Protein AF-A0ABD6T4D5-F1 (afdb_monomer)

Organism: NCBI:txid64104

Nearest PDB structures (foldseek):
  5jlt-assembly3_D  TM=6.884E-01  e=4.272E+00  Tequatrovirus T4
  6ajn-assembly1_A  TM=5.192E-01  e=4.005E+00  Escherichia coli
  6gts-assembly1_A-2  TM=5.313E-01  e=5.187E+00  Escherichia coli
  5xun-assembly1_A  TM=4.886E-01  e=4.862E+00  Klebsiella pneumoniae
  6ajn-assembly1_B  TM=5.130E-01  e=9.281E+00  Escherichia coli

Radius of gyration: 12.25 Å; Cα contacts (8 Å, |Δi|>4): 66; chains: 1; bounding box: 28×28×26 Å

Sequence (58 aa):
MKEFLKNYVLTVGSMKECDVVEGTISESLTGYIVLLIDGMGEILLLETQLWKSRSVNS

Foldseek 3Di:
DVCCCCPPPQVQWDKDKDQDPVVVVVLVVVAWDWDDDPPDNIIITTHCPSVVVDDPPD

Mean predicted aligned error: 7.98 Å

pLDDT: mean 75.07, std 11.69, range [40.31, 88.12]

Secondary structure (DSSP, 8-state):
-HHHIIIIISTTS-EEEES-HHHHHHHHHTTEEEE--TT-SSEEEEE-GGGGG-----

Solvent-accessible surface area (backbone atoms only — not comparable to full-atom values): 3625 Å² total; per-residue (Å²): 108,69,65,51,43,52,72,70,70,44,67,69,36,61,75,49,78,42,88,48,72,77,68,47,56,63,42,45,75,75,48,28,48,78,46,84,50,92,99,53,89,57,35,38,35,35,40,46,77,55,53,72,77,62,66,83,83,122

Structure (mmCIF, N/CA/C/O backbone):
data_AF-A0ABD6T4D5-F1
#
_entry.id   AF-A0ABD6T4D5-F1
#
loop_
_atom_site.group_PDB
_atom_site.id
_atom_site.type_symbol
_atom_site.label_atom_id
_atom_site.label_alt_id
_atom_site.label_comp_id
_atom_site.label_asym_id
_atom_site.label_entity_id
_atom_site.label_seq_id
_atom_site.pdbx_PDB_ins_code
_atom_site.Cartn_x
_atom_site.Cartn_y
_atom_site.Cartn_z
_atom_site.occupancy
_atom_site.B_iso_or_equiv
_atom_site.auth_seq_id
_atom_site.auth_comp_id
_atom_site.auth_asym_id
_atom_site.auth_atom_id
_atom_site.pdbx_PDB_model_num
ATOM 1 N N . MET A 1 1 ? -5.615 -2.994 -15.249 1.00 71.50 1 MET A N 1
ATOM 2 C CA . MET A 1 1 ? -5.256 -3.958 -14.182 1.00 71.50 1 MET A CA 1
ATOM 3 C C . MET A 1 1 ? -5.458 -3.366 -12.790 1.00 71.50 1 MET A C 1
ATOM 5 O O . MET A 1 1 ? -6.205 -3.930 -12.008 1.00 71.50 1 MET A O 1
ATOM 9 N N . LYS A 1 2 ? -4.890 -2.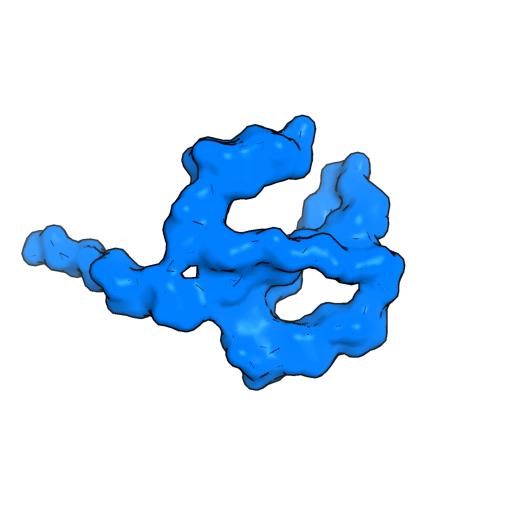191 -12.504 1.00 70.00 2 LYS A N 1
ATOM 10 C CA . LYS A 1 2 ? -5.077 -1.437 -11.250 1.00 70.00 2 LYS A CA 1
ATOM 11 C C . LYS A 1 2 ? -6.539 -1.276 -10.799 1.00 70.00 2 LYS A C 1
ATOM 13 O O . LYS A 1 2 ? -6.892 -1.697 -9.705 1.00 70.00 2 LYS A O 1
ATOM 18 N N . GLU A 1 3 ? -7.400 -0.768 -11.681 1.00 77.62 3 GLU A N 1
ATOM 19 C CA . GLU A 1 3 ? -8.848 -0.634 -11.433 1.00 77.62 3 GLU A CA 1
ATOM 20 C C . GLU A 1 3 ? -9.529 -1.978 -11.142 1.00 77.62 3 GLU A C 1
ATOM 22 O O . GLU A 1 3 ? -10.448 -2.054 -10.337 1.00 77.62 3 GLU A O 1
ATOM 27 N N . PHE A 1 4 ? -9.061 -3.064 -11.763 1.00 78.81 4 PHE A N 1
ATOM 28 C CA . PHE A 1 4 ? -9.607 -4.397 -11.519 1.00 78.81 4 PHE A CA 1
ATOM 29 C C . PHE A 1 4 ? -9.263 -4.884 -10.105 1.00 78.81 4 PHE A C 1
ATOM 31 O O . PHE A 1 4 ? -10.130 -5.366 -9.380 1.00 78.81 4 PHE A O 1
ATOM 38 N N . LEU A 1 5 ? -8.013 -4.687 -9.680 1.00 76.12 5 LEU A N 1
ATOM 39 C CA . LEU A 1 5 ? -7.573 -5.037 -8.331 1.00 76.12 5 LEU A CA 1
ATOM 40 C C . LEU A 1 5 ? -8.319 -4.227 -7.269 1.00 76.12 5 LEU A C 1
ATOM 42 O O . LEU A 1 5 ? -8.820 -4.814 -6.314 1.00 76.12 5 LEU A O 1
ATOM 46 N N . LYS A 1 6 ? -8.458 -2.911 -7.468 1.00 74.88 6 LYS A N 1
ATOM 47 C CA . LYS A 1 6 ? -9.203 -2.025 -6.561 1.00 74.88 6 LYS A CA 1
ATOM 48 C C . LYS A 1 6 ? -10.688 -2.375 -6.477 1.00 74.88 6 LYS A C 1
ATOM 50 O O . LYS A 1 6 ? -11.218 -2.527 -5.382 1.00 74.88 6 LYS A O 1
ATOM 55 N N . ASN A 1 7 ? -11.347 -2.534 -7.624 1.00 76.25 7 ASN A N 1
ATOM 56 C CA . ASN A 1 7 ? -12.808 -2.592 -7.682 1.00 76.25 7 ASN A CA 1
ATOM 57 C C . ASN A 1 7 ? -13.380 -4.011 -7.571 1.00 76.25 7 ASN A C 1
ATOM 59 O O . ASN A 1 7 ? -14.571 -4.149 -7.308 1.00 76.25 7 ASN A O 1
ATOM 63 N N . TYR A 1 8 ? -12.569 -5.059 -7.766 1.00 71.25 8 TYR A N 1
ATOM 64 C CA . TYR A 1 8 ? -13.070 -6.440 -7.804 1.00 71.25 8 TYR A CA 1
ATOM 65 C C . TYR A 1 8 ? -12.331 -7.418 -6.884 1.00 71.25 8 TYR A C 1
ATOM 67 O O . TYR A 1 8 ? -12.944 -8.387 -6.443 1.00 71.25 8 TYR A O 1
ATOM 75 N N . VAL A 1 9 ? -11.051 -7.192 -6.568 1.00 70.94 9 VAL A N 1
ATOM 76 C CA . VAL A 1 9 ? -10.239 -8.149 -5.783 1.00 70.94 9 VAL A CA 1
ATOM 77 C C . VAL A 1 9 ? -10.033 -7.681 -4.342 1.00 70.94 9 VAL A C 1
ATOM 79 O O . VAL A 1 9 ? -10.177 -8.465 -3.408 1.00 70.94 9 VAL A O 1
ATOM 82 N N . LEU A 1 10 ? -9.730 -6.397 -4.151 1.00 73.19 10 LEU A N 1
ATOM 83 C CA . LEU A 1 10 ? -9.369 -5.794 -2.865 1.00 73.19 10 LEU A CA 1
ATOM 84 C C . LEU A 1 10 ? -10.434 -4.795 -2.389 1.00 73.19 10 LEU A C 1
ATOM 86 O O . LEU A 1 10 ? -10.122 -3.755 -1.823 1.00 73.19 10 LEU A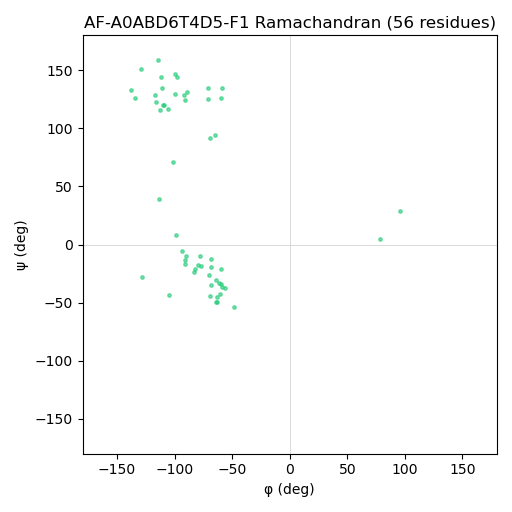 O 1
ATOM 90 N N . THR A 1 11 ? -11.708 -5.135 -2.594 1.00 67.06 11 THR A N 1
ATOM 91 C CA . THR A 1 11 ? -12.873 -4.269 -2.323 1.00 67.06 11 THR A CA 1
ATOM 92 C C . THR A 1 11 ? -13.137 -3.991 -0.842 1.00 67.06 11 THR A C 1
ATOM 94 O O . THR A 1 11 ? -13.947 -3.131 -0.508 1.00 67.06 11 TH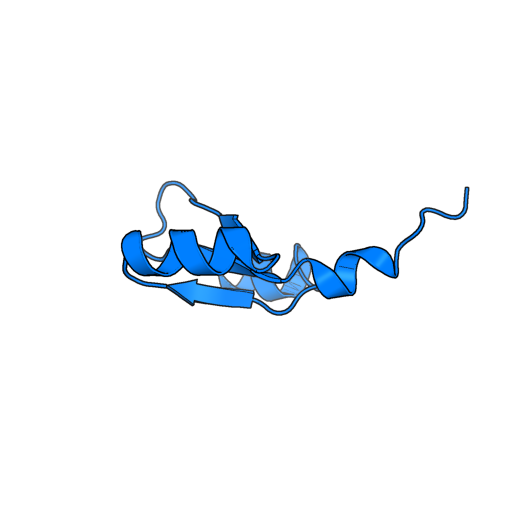R A O 1
ATOM 97 N N . VAL A 1 12 ? -12.484 -4.734 0.054 1.00 62.19 12 VAL A N 1
ATOM 98 C CA . VAL A 1 12 ? -12.706 -4.685 1.509 1.00 62.19 12 VAL A CA 1
ATOM 99 C C . VAL A 1 12 ? -11.770 -3.725 2.248 1.00 62.19 12 VAL A C 1
ATOM 101 O O . VAL A 1 12 ? -11.933 -3.544 3.452 1.00 62.19 12 VAL A O 1
ATOM 104 N N . GLY A 1 13 ? -10.795 -3.123 1.562 1.00 68.31 13 GLY A N 1
ATOM 105 C CA . GLY A 1 13 ? -9.810 -2.221 2.160 1.00 68.31 13 GLY A CA 1
ATOM 106 C C . GLY A 1 13 ? -9.699 -0.904 1.399 1.00 68.31 13 GLY A C 1
ATOM 107 O O . GLY A 1 13 ? -9.928 -0.852 0.191 1.00 68.31 13 GLY A O 1
ATOM 108 N N . SER A 1 14 ? -9.333 0.171 2.101 1.00 75.69 14 SER A N 1
ATOM 109 C CA . SER A 1 14 ? -8.931 1.409 1.434 1.00 75.69 14 SER A CA 1
ATOM 110 C C . SER A 1 14 ? -7.568 1.184 0.769 1.00 75.69 14 SER A C 1
ATOM 112 O O . SER A 1 14 ? -6.678 0.558 1.354 1.00 75.69 14 SER A O 1
ATOM 114 N N . MET A 1 15 ? -7.420 1.634 -0.480 1.00 80.12 15 MET A N 1
ATOM 115 C CA . MET A 1 15 ? -6.171 1.493 -1.224 1.00 80.12 15 MET A CA 1
ATOM 116 C C . MET A 1 15 ? -5.592 2.860 -1.554 1.00 80.12 15 MET A C 1
ATOM 118 O O . MET A 1 15 ? -6.272 3.708 -2.136 1.00 80.12 15 MET A O 1
ATOM 122 N N . LYS A 1 16 ? -4.318 3.038 -1.220 1.00 83.25 16 LYS A N 1
ATOM 123 C CA . LYS A 1 16 ? -3.529 4.224 -1.539 1.00 83.25 16 LYS A CA 1
ATOM 124 C C . LYS A 1 16 ? -2.407 3.853 -2.497 1.00 83.25 16 LYS A C 1
ATOM 126 O O . LYS A 1 16 ? -2.018 2.691 -2.602 1.00 83.25 16 LYS A O 1
ATOM 131 N N . GLU A 1 17 ? -1.901 4.852 -3.195 1.00 86.19 17 GLU A N 1
ATOM 132 C CA . GLU A 1 17 ? -0.792 4.711 -4.131 1.00 86.19 17 GLU A CA 1
ATOM 133 C C . GLU A 1 17 ? 0.416 5.443 -3.574 1.00 86.19 17 GLU A C 1
ATOM 135 O O . GLU A 1 17 ? 0.275 6.485 -2.929 1.00 86.19 17 GLU A O 1
ATOM 140 N N . CYS A 1 18 ? 1.592 4.880 -3.805 1.00 83.31 18 CYS A N 1
ATOM 141 C CA . CYS A 1 18 ? 2.845 5.499 -3.430 1.00 83.31 18 CYS A CA 1
ATOM 142 C C . CYS A 1 18 ? 3.857 5.322 -4.560 1.00 83.31 18 CYS A C 1
ATOM 144 O O . CYS A 1 18 ? 4.041 4.218 -5.074 1.00 83.31 18 CYS A O 1
ATOM 146 N N . ASP A 1 19 ? 4.526 6.415 -4.911 1.00 80.25 19 ASP A N 1
ATOM 147 C CA . ASP A 1 19 ? 5.511 6.441 -5.994 1.00 80.25 19 ASP A CA 1
ATOM 148 C C . ASP A 1 19 ? 6.934 6.133 -5.497 1.00 80.25 19 ASP A C 1
ATOM 150 O O . ASP A 1 19 ? 7.850 5.952 -6.296 1.00 80.25 19 ASP A O 1
ATOM 154 N N . VAL A 1 20 ? 7.146 6.087 -4.173 1.00 81.81 20 VAL A N 1
ATOM 155 C CA . VAL A 1 20 ? 8.481 5.973 -3.567 1.00 81.81 20 VAL A CA 1
ATOM 156 C C . VAL A 1 20 ? 8.491 4.934 -2.452 1.00 81.81 20 VAL A C 1
ATOM 158 O O . VAL A 1 20 ? 7.735 5.023 -1.488 1.00 81.81 20 VAL A O 1
ATOM 161 N N . VAL A 1 21 ? 9.417 3.976 -2.545 1.00 78.00 21 VAL A N 1
ATOM 162 C CA . VAL A 1 21 ? 9.563 2.866 -1.586 1.00 78.00 21 VAL A CA 1
ATOM 163 C C . VAL A 1 21 ? 9.758 3.357 -0.147 1.00 78.00 21 VAL A C 1
ATOM 165 O O . VAL A 1 21 ? 9.195 2.773 0.774 1.00 78.00 21 VAL A O 1
ATOM 168 N N . GLU A 1 22 ? 10.489 4.450 0.074 1.00 81.06 22 GLU A N 1
ATOM 169 C CA . GLU A 1 22 ? 10.726 4.989 1.423 1.00 81.06 22 GLU A CA 1
ATOM 170 C C . GLU A 1 22 ? 9.426 5.353 2.157 1.00 81.06 22 GLU A C 1
ATOM 172 O O . GLU A 1 22 ? 9.304 5.076 3.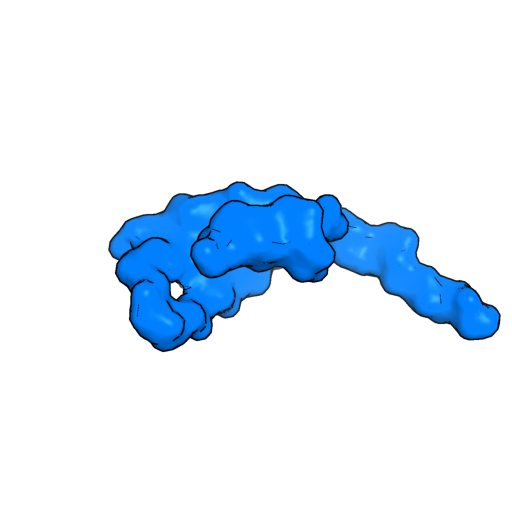350 1.00 81.06 22 GLU A O 1
ATOM 177 N N . GLY A 1 23 ? 8.414 5.867 1.446 1.00 72.19 23 GLY A N 1
ATOM 178 C CA . GLY A 1 23 ? 7.099 6.167 2.024 1.00 72.19 23 GLY A CA 1
ATOM 179 C C . GLY A 1 23 ? 6.307 4.919 2.429 1.00 72.19 23 GLY A C 1
ATOM 180 O O . GLY A 1 23 ? 5.413 4.991 3.268 1.00 72.19 23 GLY A O 1
ATOM 181 N N . THR A 1 24 ? 6.656 3.753 1.882 1.00 80.81 24 THR A N 1
ATOM 182 C CA . THR A 1 24 ? 5.936 2.494 2.130 1.00 80.81 24 THR A CA 1
ATOM 183 C C . THR A 1 24 ? 6.370 1.794 3.413 1.00 80.81 24 THR A C 1
ATOM 185 O O . THR A 1 24 ? 5.580 1.056 4.000 1.00 80.81 24 THR A O 1
ATOM 188 N N . ILE A 1 25 ? 7.591 2.057 3.897 1.00 81.75 25 ILE A N 1
ATOM 189 C CA . ILE A 1 25 ? 8.113 1.449 5.129 1.00 81.75 25 ILE A CA 1
ATOM 190 C C . ILE A 1 25 ? 7.279 1.909 6.324 1.00 81.75 25 ILE A C 1
ATOM 192 O O . ILE A 1 25 ? 6.793 1.079 7.089 1.00 81.75 25 ILE A O 1
ATOM 196 N N . SER A 1 26 ? 7.055 3.218 6.457 1.00 79.69 26 SER A N 1
ATOM 197 C CA . SER A 1 26 ? 6.236 3.777 7.534 1.00 79.69 26 SER A CA 1
ATOM 198 C C . SER A 1 26 ? 4.801 3.252 7.494 1.00 79.69 26 SER A C 1
ATOM 200 O O . SER A 1 26 ? 4.277 2.857 8.530 1.00 79.69 26 SER A O 1
ATOM 202 N N . GLU A 1 27 ? 4.195 3.165 6.308 1.00 79.56 27 GLU A N 1
ATOM 203 C CA . 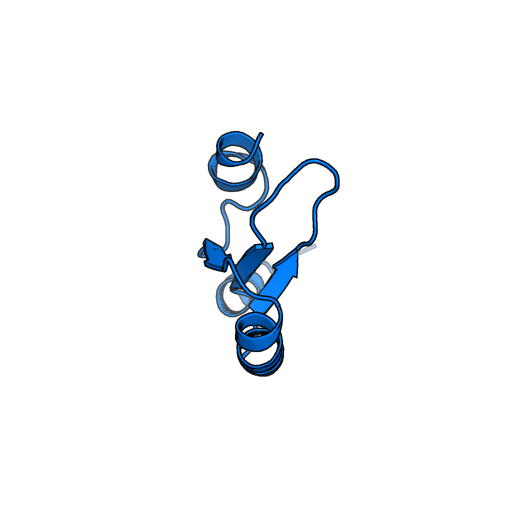GLU A 1 27 ? 2.824 2.661 6.149 1.00 79.56 27 GLU A CA 1
ATOM 204 C C . GLU A 1 27 ? 2.723 1.154 6.463 1.00 79.56 27 GLU A C 1
ATOM 206 O O . GLU A 1 27 ? 1.756 0.701 7.079 1.00 79.56 27 GLU A O 1
ATOM 211 N N . SER A 1 28 ? 3.753 0.363 6.139 1.00 76.44 28 SER A N 1
ATOM 212 C CA . SER A 1 28 ? 3.790 -1.063 6.503 1.00 76.44 28 SER A CA 1
ATOM 213 C C . SER A 1 28 ? 3.759 -1.287 8.021 1.00 76.44 28 SER A C 1
ATOM 215 O O . SER A 1 28 ? 3.147 -2.238 8.508 1.00 76.44 28 SER A O 1
ATOM 217 N N . LEU A 1 29 ? 4.357 -0.366 8.784 1.00 80.44 29 LEU A N 1
ATOM 218 C CA . LEU A 1 29 ? 4.397 -0.409 10.246 1.00 80.44 29 LEU A CA 1
ATOM 219 C C . LEU A 1 29 ? 3.090 0.080 10.894 1.00 80.44 29 LEU A C 1
ATOM 221 O O . LEU A 1 29 ? 2.843 -0.221 12.061 1.00 80.44 29 LEU A O 1
ATOM 225 N N . THR A 1 30 ? 2.241 0.807 10.160 1.00 79.31 30 THR A N 1
ATOM 226 C CA . THR A 1 30 ? 0.964 1.356 10.656 1.00 79.31 30 THR A CA 1
ATOM 227 C C . THR A 1 30 ? -0.252 0.508 10.280 1.00 79.31 30 THR A C 1
ATOM 229 O O . THR A 1 30 ? -1.393 0.890 10.552 1.00 79.31 30 THR A O 1
ATOM 232 N N . GLY A 1 31 ? -0.028 -0.685 9.722 1.00 78.31 31 GLY A N 1
ATOM 233 C CA . GLY A 1 31 ? -1.093 -1.629 9.393 1.00 78.31 31 GLY A CA 1
ATOM 234 C C . GLY A 1 31 ? -1.562 -1.553 7.944 1.00 78.31 31 GLY A C 1
ATOM 235 O O . GLY A 1 31 ? -2.715 -1.891 7.663 1.00 78.31 31 GLY A O 1
ATOM 236 N N . TYR A 1 32 ? -0.687 -1.150 7.024 1.00 84.69 32 TYR A N 1
ATOM 237 C CA . TYR A 1 32 ? -0.895 -1.336 5.591 1.00 84.69 32 TYR A CA 1
ATOM 238 C C . TYR A 1 32 ? -0.121 -2.556 5.081 1.00 84.69 32 TYR A C 1
ATOM 240 O O . TYR A 1 32 ? 0.971 -2.870 5.548 1.00 84.69 32 TYR A O 1
ATOM 248 N N . ILE A 1 33 ? -0.681 -3.245 4.090 1.00 85.12 33 ILE A N 1
ATOM 249 C CA . ILE A 1 33 ? 0.030 -4.225 3.267 1.00 85.12 33 ILE A CA 1
ATOM 250 C C . ILE A 1 33 ? 0.574 -3.499 2.043 1.00 85.12 33 ILE A C 1
ATOM 252 O O . ILE A 1 33 ? -0.171 -2.818 1.339 1.00 85.12 33 ILE A O 1
ATOM 256 N N . VAL A 1 34 ? 1.865 -3.678 1.782 1.00 87.81 34 VAL A N 1
ATOM 257 C CA . VAL A 1 34 ? 2.539 -3.147 0.595 1.00 87.81 34 VAL A CA 1
ATOM 258 C C . VAL A 1 34 ? 2.482 -4.195 -0.515 1.00 87.81 34 VAL A C 1
ATOM 260 O O . VAL A 1 34 ? 2.915 -5.331 -0.326 1.00 87.81 34 VAL A O 1
ATOM 263 N N . LEU A 1 35 ? 1.943 -3.822 -1.671 1.00 86.38 35 LEU A N 1
ATOM 264 C CA . LEU A 1 35 ? 1.813 -4.673 -2.850 1.00 86.38 35 LEU A CA 1
ATOM 265 C C . LEU A 1 35 ? 2.728 -4.142 -3.954 1.00 86.38 35 LEU A C 1
ATOM 267 O O . LEU A 1 35 ? 2.525 -3.044 -4.475 1.00 86.38 35 LEU A O 1
ATOM 271 N N . LEU A 1 36 ? 3.714 -4.958 -4.320 1.00 88.12 36 LEU A N 1
ATOM 272 C CA . LEU A 1 36 ? 4.596 -4.736 -5.461 1.00 88.12 36 LEU A CA 1
ATOM 273 C C . LEU A 1 36 ? 4.177 -5.703 -6.565 1.00 88.12 36 LEU A C 1
ATOM 275 O O . LEU A 1 36 ? 4.216 -6.919 -6.373 1.00 88.12 36 LEU A O 1
ATOM 279 N N . ILE A 1 37 ? 3.723 -5.162 -7.693 1.00 85.19 37 ILE A N 1
ATOM 280 C CA . ILE A 1 37 ? 3.178 -5.947 -8.801 1.00 85.19 37 ILE A CA 1
ATOM 281 C C . ILE A 1 37 ? 4.080 -5.746 -10.007 1.00 85.19 37 ILE A C 1
ATOM 283 O O . ILE A 1 37 ? 4.281 -4.620 -10.457 1.00 85.19 37 ILE A O 1
ATOM 287 N N . ASP A 1 38 ? 4.609 -6.847 -10.533 1.00 83.44 38 ASP A N 1
ATOM 288 C CA . ASP A 1 38 ? 5.431 -6.806 -11.737 1.00 83.44 38 ASP A CA 1
ATOM 289 C C . ASP A 1 38 ? 4.644 -6.209 -12.919 1.00 83.44 38 ASP A C 1
ATOM 291 O O . ASP A 1 38 ? 3.468 -6.519 -13.132 1.00 83.44 38 ASP A O 1
ATOM 295 N N . GLY A 1 39 ? 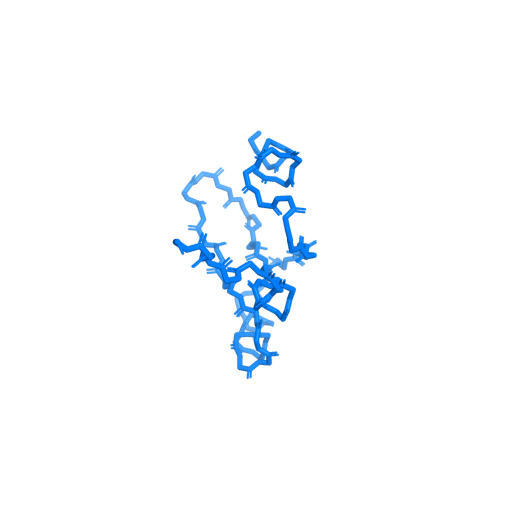5.283 -5.305 -13.659 1.00 85.19 39 GLY A N 1
ATOM 296 C CA . GLY A 1 39 ? 4.652 -4.525 -14.726 1.00 85.19 39 GLY A CA 1
ATOM 297 C C . GLY A 1 39 ? 3.792 -3.335 -14.269 1.00 85.19 39 GLY A C 1
ATOM 298 O O . GLY A 1 39 ? 3.180 -2.690 -15.123 1.00 85.19 39 GLY A O 1
ATOM 299 N N . MET A 1 40 ? 3.741 -3.011 -12.971 1.00 82.75 40 MET A N 1
ATOM 300 C CA . MET A 1 40 ? 3.151 -1.766 -12.456 1.00 82.75 40 MET A CA 1
ATOM 301 C C . MET A 1 40 ? 4.238 -0.841 -11.899 1.00 82.75 40 MET A C 1
ATOM 303 O O . MET A 1 40 ? 5.140 -1.289 -11.195 1.00 82.75 40 MET A O 1
ATOM 307 N N . GLY A 1 41 ? 4.163 0.448 -12.245 1.00 83.50 41 GLY A N 1
ATOM 308 C CA . GLY A 1 41 ? 5.133 1.451 -11.792 1.00 83.50 41 GLY A CA 1
ATOM 309 C C . GLY A 1 41 ? 4.828 1.989 -10.395 1.00 83.50 41 GLY A C 1
ATOM 310 O O . GLY A 1 41 ? 5.715 2.511 -9.730 1.00 83.50 41 GLY A O 1
ATOM 311 N N . GLU A 1 42 ? 3.580 1.850 -9.953 1.00 85.75 42 GLU A N 1
ATOM 312 C CA . GLU A 1 42 ? 3.103 2.351 -8.671 1.00 85.75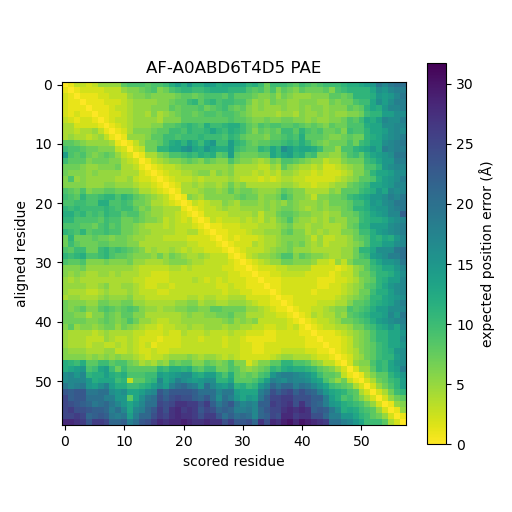 42 GLU A CA 1
ATOM 313 C C . GLU A 1 42 ? 3.081 1.251 -7.609 1.00 85.75 42 GLU A C 1
ATOM 315 O O . GLU A 1 42 ? 2.715 0.101 -7.873 1.00 85.75 42 GLU A O 1
ATOM 320 N N . ILE A 1 43 ? 3.389 1.633 -6.372 1.00 87.56 43 ILE A N 1
ATOM 321 C CA . ILE A 1 43 ? 3.251 0.756 -5.213 1.00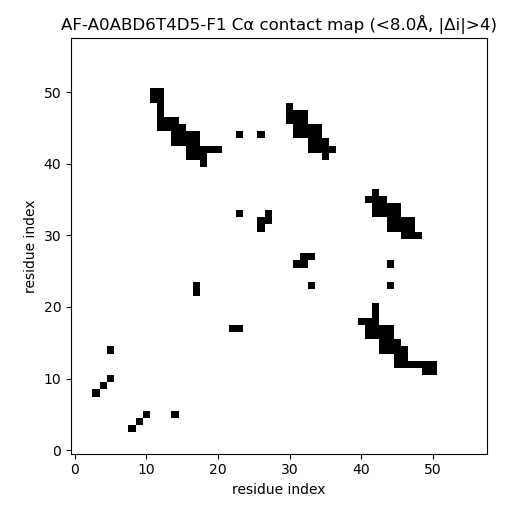 87.56 43 ILE A CA 1
ATOM 322 C C . ILE A 1 43 ? 1.841 0.920 -4.656 1.00 87.56 43 ILE A C 1
ATOM 324 O O . ILE A 1 43 ? 1.372 2.041 -4.443 1.00 87.56 43 ILE A O 1
ATOM 328 N N . LEU A 1 44 ? 1.158 -0.194 -4.398 1.00 87.38 44 LEU A N 1
ATOM 329 C CA . LEU A 1 44 ? -0.182 -0.163 -3.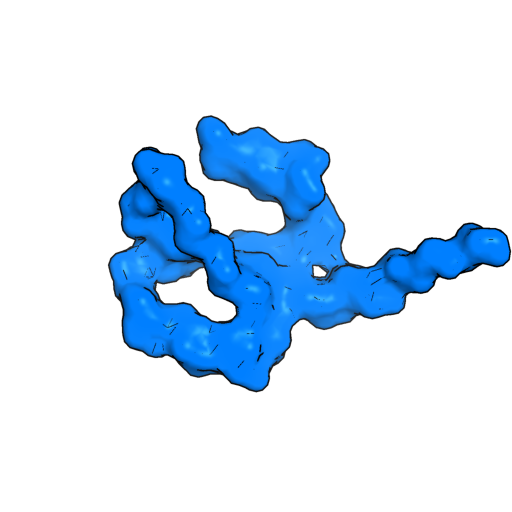817 1.00 87.38 44 LEU A CA 1
ATOM 330 C C . LEU A 1 44 ? -0.098 -0.444 -2.316 1.00 87.38 44 LEU A C 1
ATOM 332 O O . LEU A 1 44 ? 0.508 -1.421 -1.882 1.00 87.38 44 LEU A O 1
ATOM 336 N N . LEU A 1 45 ? -0.729 0.413 -1.523 1.00 87.19 45 LEU A N 1
ATOM 337 C CA . LEU A 1 45 ? -0.841 0.287 -0.075 1.00 87.19 45 LEU A CA 1
ATOM 338 C C . LEU A 1 45 ? -2.281 -0.060 0.275 1.00 87.19 45 LEU A C 1
ATOM 340 O O . LEU A 1 45 ? -3.195 0.705 -0.027 1.00 87.19 45 LEU A O 1
ATOM 344 N N . LEU A 1 46 ? -2.482 -1.204 0.917 1.00 85.25 46 LEU A N 1
ATOM 345 C CA . LEU A 1 46 ? -3.796 -1.711 1.293 1.00 85.25 46 LEU A CA 1
ATOM 346 C C . LEU A 1 46 ? -3.979 -1.657 2.808 1.00 85.25 46 LEU A C 1
ATOM 348 O O . LEU A 1 46 ? -3.244 -2.307 3.547 1.00 85.25 46 LEU A O 1
ATOM 352 N N . GLU A 1 47 ? -4.981 -0.927 3.278 1.00 84.06 47 GLU A N 1
ATOM 353 C CA . GLU A 1 47 ? -5.276 -0.822 4.706 1.00 84.06 47 GLU A CA 1
ATOM 354 C C . GLU A 1 47 ? -5.850 -2.130 5.270 1.00 84.06 47 GLU A C 1
ATOM 356 O O . GLU A 1 47 ? -6.862 -2.645 4.791 1.00 84.06 47 GLU A O 1
ATOM 361 N N . THR A 1 48 ? -5.234 -2.666 6.327 1.00 73.56 48 THR A N 1
ATOM 362 C CA . THR A 1 48 ? -5.629 -3.967 6.907 1.00 73.56 48 THR A CA 1
ATOM 363 C C . THR A 1 48 ? -6.674 -3.874 8.014 1.00 73.56 48 THR A C 1
ATOM 365 O O . THR A 1 48 ? -7.265 -4.887 8.391 1.00 73.56 48 THR A O 1
ATOM 368 N N . GLN A 1 49 ? -6.939 -2.675 8.540 1.00 66.69 49 GLN A N 1
ATOM 369 C CA . GLN A 1 49 ? -7.802 -2.497 9.712 1.00 66.69 49 GLN A CA 1
ATOM 370 C C . GLN A 1 49 ? -9.256 -2.928 9.454 1.00 66.69 49 GLN A C 1
ATOM 372 O O . GLN A 1 49 ? -9.913 -3.450 10.355 1.00 66.69 49 GLN A O 1
ATOM 377 N N . LEU A 1 50 ? -9.736 -2.809 8.211 1.00 60.38 50 LEU A N 1
ATOM 378 C CA . LEU A 1 50 ? -11.076 -3.250 7.804 1.00 60.38 50 LEU A CA 1
ATOM 379 C C . LEU A 1 50 ? -11.185 -4.776 7.616 1.00 60.38 50 LEU A C 1
ATOM 381 O O . LEU A 1 50 ? -12.282 -5.341 7.686 1.00 60.38 50 LEU A O 1
ATOM 385 N N . TRP A 1 51 ? -10.052 -5.468 7.455 1.00 59.28 51 TRP A N 1
ATOM 386 C CA . TRP A 1 51 ? -10.004 -6.909 7.195 1.00 59.28 51 TRP A CA 1
ATOM 387 C C . TRP A 1 51 ? -10.416 -7.742 8.419 1.00 59.28 51 TRP A C 1
ATOM 389 O O . TRP A 1 51 ? -10.969 -8.831 8.266 1.00 59.28 51 TRP A O 1
ATOM 399 N N . LYS A 1 52 ? -10.251 -7.203 9.640 1.00 54.69 52 LYS A N 1
ATOM 400 C CA . LYS A 1 52 ? -10.706 -7.846 10.890 1.00 54.69 52 LYS A CA 1
ATOM 401 C C . LYS A 1 52 ? -12.216 -8.106 10.948 1.00 54.69 52 LYS A C 1
ATOM 403 O O . LYS A 1 52 ? -12.629 -8.960 11.726 1.00 54.69 52 LYS A O 1
ATOM 408 N N . SER A 1 53 ? -13.038 -7.406 10.159 1.00 52.16 53 SER A N 1
ATOM 409 C CA . SER A 1 53 ? -14.500 -7.592 10.187 1.00 52.16 53 SER A CA 1
ATOM 410 C C . SER A 1 53 ? -14.986 -8.838 9.436 1.00 52.16 53 SER A C 1
ATOM 412 O O . SER A 1 53 ? -16.144 -9.223 9.578 1.00 52.16 53 SER A O 1
ATOM 414 N N . ARG A 1 54 ? -14.111 -9.508 8.673 1.00 51.00 54 ARG A N 1
ATOM 415 C CA . ARG A 1 54 ? -14.395 -10.812 8.069 1.00 51.00 54 ARG A CA 1
ATOM 416 C C . ARG A 1 54 ? -13.733 -11.918 8.885 1.00 51.00 54 ARG A C 1
ATOM 418 O O . ARG A 1 54 ? -12.779 -12.544 8.429 1.00 51.00 54 ARG A O 1
ATOM 425 N N . SER A 1 55 ? -14.248 -12.190 10.084 1.00 48.12 55 SER A N 1
ATOM 426 C CA . SER A 1 55 ? -14.122 -13.555 10.590 1.00 48.12 55 SER A CA 1
ATOM 427 C C . SER A 1 55 ? -14.832 -14.462 9.585 1.00 48.12 55 SER A C 1
ATOM 429 O O . SER A 1 55 ? -15.981 -14.218 9.212 1.00 48.12 55 SER A O 1
ATOM 431 N N . VAL A 1 56 ? -14.142 -15.489 9.091 1.00 54.09 56 VAL A N 1
ATOM 432 C CA . VAL A 1 56 ? -14.838 -16.634 8.507 1.00 54.09 56 VAL A CA 1
ATOM 433 C C . VAL A 1 56 ? -15.588 -17.253 9.680 1.00 54.09 56 VAL A C 1
ATOM 435 O O . VAL A 1 56 ? -15.004 -17.976 10.482 1.00 54.09 56 VAL A O 1
ATOM 438 N N . ASN A 1 57 ? -16.852 -16.871 9.850 1.00 48.12 57 ASN A N 1
ATOM 439 C CA . ASN A 1 57 ? -17.772 -17.659 10.648 1.00 48.12 57 ASN A CA 1
ATOM 440 C C . ASN A 1 57 ? -18.014 -18.932 9.837 1.00 48.12 57 ASN A C 1
ATOM 442 O O . ASN A 1 57 ? -18.832 -18.935 8.916 1.00 48.12 57 ASN A O 1
ATOM 446 N N . SER A 1 58 ? -17.186 -19.940 10.115 1.00 40.31 58 SER A N 1
ATOM 447 C CA . SER A 1 58 ? -17.435 -21.333 9.749 1.00 40.31 58 SER A CA 1
ATOM 448 C C . SER A 1 58 ? -18.658 -21.869 10.481 1.00 40.31 58 SER A C 1
ATOM 450 O O . SER A 1 58 ? -18.882 -21.440 11.638 1.00 40.31 58 SER A O 1
#